Protein AF-A0A927T3I1-F1 (afdb_monomer_lite)

Foldseek 3Di:
DPFDWLDDPVRVVVLQPDPDDLVVLVVVLVVVDPPVCCVPRPNSVLSCCCSHQWPKDEALVLPDPPDADPPPRHSQKAFEDEADLVVCCPVNDPVSVVVSVVVRHSHHIYTYRYHDDDPPRFGIAHSGGQWTHHPPRPPTDHPD

Structure (mmCIF, N/CA/C/O backbone):
data_AF-A0A927T3I1-F1
#
_entry.id   AF-A0A927T3I1-F1
#
loop_
_atom_site.group_PDB
_atom_site.id
_atom_site.type_symbol
_atom_site.label_atom_id
_atom_site.label_alt_id
_atom_site.label_comp_id
_atom_site.label_asym_id
_atom_site.label_entity_id
_atom_site.label_seq_id
_atom_site.pdbx_PDB_ins_code
_atom_site.Cartn_x
_atom_site.Cartn_y
_atom_site.Cartn_z
_atom_site.occupancy
_atom_site.B_iso_or_equiv
_atom_site.auth_seq_id
_atom_site.auth_comp_id
_atom_site.auth_asym_id
_atom_site.auth_atom_id
_atom_site.pdbx_PDB_model_num
ATOM 1 N N . MET A 1 1 ? -18.261 -11.093 4.958 1.00 72.25 1 MET A N 1
ATOM 2 C CA . MET A 1 1 ? -17.075 -10.252 5.236 1.00 72.25 1 MET A CA 1
ATOM 3 C C . MET A 1 1 ? -16.441 -10.730 6.539 1.00 72.25 1 MET A C 1
ATOM 5 O O . MET A 1 1 ? -17.113 -10.683 7.558 1.00 72.25 1 MET A O 1
ATOM 9 N N . LYS A 1 2 ? -15.204 -11.247 6.502 1.00 82.00 2 LYS A N 1
ATOM 10 C CA . LYS A 1 2 ? -14.482 -11.804 7.669 1.00 82.00 2 LYS A CA 1
ATOM 11 C C . LYS A 1 2 ? -13.808 -10.715 8.510 1.00 82.00 2 LYS A C 1
ATOM 13 O O . LYS A 1 2 ? -13.684 -10.863 9.718 1.00 82.00 2 LYS A O 1
ATOM 18 N N . TYR A 1 3 ? -13.396 -9.617 7.877 1.00 88.69 3 TYR A N 1
ATOM 19 C CA . TYR A 1 3 ? -12.737 -8.500 8.545 1.00 88.69 3 TYR A CA 1
ATOM 20 C C . TYR A 1 3 ? -13.377 -7.152 8.177 1.00 88.69 3 TYR A C 1
ATOM 22 O O . TYR A 1 3 ? -13.687 -6.923 7.010 1.00 88.69 3 TYR A O 1
ATOM 30 N N . GLY A 1 4 ? -13.545 -6.244 9.144 1.00 91.81 4 GLY A N 1
ATOM 31 C CA . GLY A 1 4 ? -14.185 -4.935 8.923 1.00 91.81 4 GLY A CA 1
ATOM 32 C C . GLY A 1 4 ? -13.349 -3.952 8.092 1.00 91.81 4 GLY A C 1
ATOM 33 O O . GLY A 1 4 ? -12.127 -4.057 8.046 1.00 91.81 4 GLY A O 1
ATOM 34 N N . VAL A 1 5 ? -13.985 -2.983 7.437 1.00 95.12 5 VAL A N 1
ATOM 35 C CA . VAL A 1 5 ? -13.281 -1.900 6.724 1.00 95.12 5 VAL A CA 1
ATOM 36 C C . VAL A 1 5 ? -12.501 -1.031 7.722 1.00 95.12 5 VAL A C 1
ATOM 38 O O . VAL A 1 5 ? -13.014 -0.700 8.786 1.00 95.12 5 VAL A O 1
ATOM 41 N N . ILE A 1 6 ? -11.257 -0.689 7.380 1.00 96.00 6 ILE A N 1
ATOM 42 C CA . ILE A 1 6 ? -10.356 0.169 8.166 1.00 96.00 6 ILE A CA 1
ATOM 43 C C . ILE A 1 6 ? -10.332 1.589 7.581 1.00 96.00 6 ILE A C 1
ATOM 45 O O . ILE A 1 6 ? -10.435 2.561 8.329 1.00 96.00 6 ILE A O 1
ATOM 49 N N . LEU A 1 7 ? -10.212 1.702 6.253 1.00 95.94 7 LEU A N 1
ATOM 50 C CA . LEU A 1 7 ? -10.148 2.963 5.512 1.00 95.94 7 LEU A CA 1
ATOM 51 C C . LEU A 1 7 ? -11.299 3.072 4.514 1.00 95.94 7 LEU A C 1
ATOM 53 O O . LEU A 1 7 ? -11.584 2.133 3.761 1.00 95.94 7 LEU A O 1
ATOM 57 N N . LYS A 1 8 ? -11.931 4.245 4.485 1.00 96.00 8 LYS A N 1
ATOM 58 C CA . LYS A 1 8 ? -12.887 4.611 3.435 1.00 96.00 8 LYS A CA 1
ATOM 59 C C . LYS A 1 8 ? -12.148 4.995 2.150 1.00 96.00 8 LYS A C 1
ATOM 61 O O . LYS A 1 8 ? -10.977 5.360 2.190 1.00 96.00 8 LYS A O 1
ATOM 66 N N . ASP A 1 9 ? -12.846 4.945 1.021 1.00 95.25 9 ASP A N 1
ATOM 67 C CA . ASP A 1 9 ? -12.278 5.231 -0.304 1.00 95.25 9 ASP A CA 1
ATOM 68 C C . ASP A 1 9 ? -11.603 6.607 -0.386 1.00 95.25 9 ASP A C 1
ATOM 70 O O . ASP A 1 9 ? -10.478 6.702 -0.865 1.00 95.25 9 ASP A O 1
ATOM 74 N N . ASN A 1 10 ? -12.224 7.648 0.173 1.00 95.88 10 ASN A N 1
ATOM 75 C CA . ASN A 1 10 ? -11.648 8.994 0.209 1.00 95.88 10 ASN A CA 1
ATOM 76 C C . ASN A 1 10 ? -10.347 9.072 1.032 1.00 95.88 10 ASN A C 1
ATOM 78 O O . ASN A 1 10 ? -9.463 9.864 0.726 1.00 95.88 10 ASN A O 1
ATOM 82 N N . GLU A 1 11 ? -10.210 8.244 2.067 1.00 94.44 11 GLU A N 1
ATOM 83 C CA . GLU A 1 11 ? -8.992 8.176 2.885 1.00 94.44 11 GLU A CA 1
ATOM 84 C C . GLU A 1 11 ? -7.883 7.413 2.162 1.00 94.44 11 GLU A C 1
ATOM 86 O O . GLU A 1 11 ? -6.707 7.748 2.286 1.00 94.44 11 GLU A O 1
ATOM 91 N N . VAL A 1 12 ? -8.252 6.396 1.380 1.00 94.19 12 VAL A N 1
ATOM 92 C CA . VAL A 1 12 ? -7.310 5.703 0.500 1.00 94.19 12 VAL A CA 1
ATOM 93 C C . VAL A 1 12 ? -6.808 6.652 -0.588 1.00 94.19 12 VAL A C 1
ATOM 95 O O . VAL A 1 12 ? -5.606 6.713 -0.831 1.00 94.19 12 VAL A O 1
ATOM 98 N N . GLU A 1 13 ? -7.699 7.423 -1.209 1.00 93.00 13 GLU A N 1
ATOM 99 C CA . GLU A 1 13 ? -7.348 8.419 -2.227 1.00 93.00 13 GLU A CA 1
ATOM 100 C C . GLU A 1 13 ? -6.422 9.513 -1.678 1.00 93.00 13 GLU A C 1
ATOM 102 O O . GLU A 1 13 ? -5.462 9.881 -2.351 1.00 93.00 13 GLU A O 1
ATOM 107 N N . GLU A 1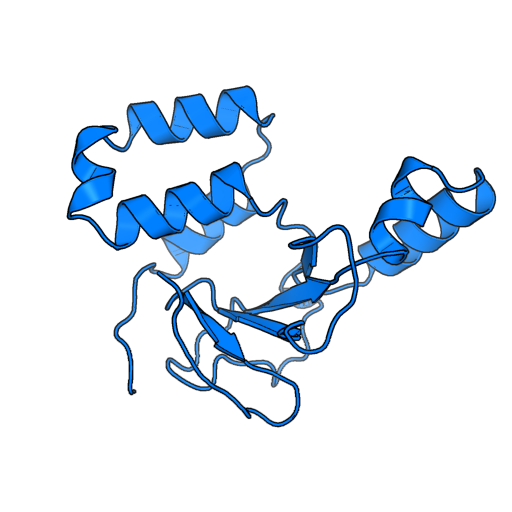 14 ? -6.648 9.990 -0.449 1.00 91.31 14 GLU A N 1
ATOM 108 C CA . GLU A 1 14 ? -5.746 10.936 0.227 1.00 91.31 14 GLU A CA 1
ATOM 109 C C . GLU A 1 14 ? -4.319 10.370 0.342 1.00 91.31 14 GLU A C 1
ATOM 111 O O . GLU A 1 14 ? -3.344 11.070 0.071 1.00 91.31 14 GLU A O 1
ATOM 116 N N . ILE A 1 15 ? -4.185 9.087 0.696 1.00 89.69 15 ILE A N 1
ATOM 117 C CA . ILE A 1 15 ? -2.882 8.420 0.842 1.00 89.69 15 ILE A CA 1
ATOM 118 C C . ILE A 1 15 ? -2.216 8.182 -0.520 1.00 89.69 15 ILE A C 1
ATOM 120 O O . ILE A 1 15 ? -1.009 8.384 -0.655 1.00 89.69 15 ILE A O 1
ATOM 124 N N . LEU A 1 16 ? -2.977 7.749 -1.531 1.00 88.50 16 LEU A N 1
ATOM 125 C CA . LEU A 1 16 ? -2.450 7.462 -2.870 1.00 88.50 16 LEU A CA 1
ATOM 126 C C . LEU A 1 16 ? -1.939 8.719 -3.578 1.00 88.50 16 LEU A C 1
ATOM 128 O O . LEU A 1 16 ? -0.912 8.664 -4.250 1.00 88.50 16 LEU A O 1
ATOM 132 N N . ASN A 1 17 ? -2.622 9.848 -3.391 1.00 88.19 17 ASN A N 1
ATOM 133 C CA . ASN A 1 17 ? -2.278 11.121 -4.028 1.00 88.19 17 ASN A CA 1
ATOM 134 C C . ASN A 1 17 ? -1.257 11.947 -3.225 1.00 88.19 17 ASN A C 1
ATOM 136 O O . ASN A 1 17 ? -1.021 13.116 -3.525 1.00 88.19 17 ASN A O 1
ATOM 140 N N . MET A 1 18 ? -0.645 11.357 -2.196 1.00 86.44 18 MET A N 1
ATOM 141 C CA . MET A 1 18 ? 0.317 12.037 -1.337 1.00 86.44 18 MET A CA 1
ATOM 142 C C . MET A 1 18 ? 1.689 12.158 -2.015 1.00 86.44 18 MET A C 1
ATOM 144 O O . MET A 1 18 ? 2.559 11.287 -1.877 1.00 86.44 18 MET A O 1
ATOM 148 N N . ASP A 1 19 ? 1.908 13.268 -2.716 1.00 85.62 19 ASP A N 1
ATOM 149 C CA . ASP A 1 19 ? 3.196 13.605 -3.335 1.00 85.62 19 ASP A CA 1
ATOM 150 C C . ASP A 1 19 ? 4.144 14.289 -2.336 1.00 85.62 19 ASP A C 1
ATOM 152 O O . ASP A 1 19 ? 4.435 15.478 -2.404 1.00 85.62 19 ASP A O 1
ATOM 156 N N . LEU A 1 20 ? 4.562 13.518 -1.333 1.00 85.31 20 LEU A N 1
ATOM 157 C CA . LEU A 1 20 ? 5.460 13.949 -0.263 1.00 85.31 20 LEU A CA 1
ATOM 158 C C . LEU A 1 20 ? 6.671 13.017 -0.174 1.00 85.31 20 LEU A C 1
ATOM 160 O O . LEU A 1 20 ? 6.543 11.799 -0.371 1.00 85.31 20 LEU A O 1
ATOM 164 N N . SER A 1 21 ? 7.830 13.565 0.202 1.00 86.12 21 SER A N 1
ATOM 165 C CA . SER A 1 21 ? 9.000 12.765 0.578 1.00 86.12 21 SER A CA 1
ATOM 166 C C . SER A 1 21 ? 8.705 11.896 1.804 1.00 86.12 21 SER A C 1
ATOM 168 O O . SER A 1 21 ? 7.777 12.157 2.567 1.00 86.12 21 SER A O 1
ATOM 170 N N . PHE A 1 22 ? 9.522 10.869 2.048 1.00 83.88 22 PHE A N 1
ATOM 171 C CA . PHE A 1 22 ? 9.340 9.994 3.211 1.00 83.88 22 PHE A CA 1
ATOM 172 C C . PHE A 1 22 ? 9.259 10.775 4.534 1.00 83.88 22 PHE A C 1
ATOM 174 O O . PHE A 1 22 ? 8.329 10.577 5.313 1.00 83.88 22 PHE A O 1
ATOM 181 N N . ALA A 1 23 ? 10.183 11.716 4.757 1.00 87.56 23 ALA A N 1
ATOM 182 C CA . ALA A 1 23 ? 10.202 12.540 5.964 1.00 87.56 23 ALA A CA 1
ATOM 183 C C . ALA A 1 23 ? 8.932 13.397 6.105 1.00 87.56 23 ALA A C 1
ATOM 185 O O . ALA A 1 23 ? 8.404 13.553 7.205 1.00 87.56 23 ALA A O 1
ATOM 186 N N . GLU A 1 24 ? 8.413 13.930 5.000 1.00 90.75 24 GLU A N 1
ATOM 187 C CA . GLU A 1 24 ? 7.182 14.722 4.992 1.00 90.75 24 GLU A CA 1
ATOM 188 C C . GLU A 1 24 ? 5.935 13.866 5.224 1.00 90.75 24 GLU A C 1
ATOM 190 O O . GLU A 1 24 ? 5.045 14.297 5.952 1.00 90.75 24 GLU A O 1
ATOM 195 N N . ARG A 1 25 ? 5.883 12.634 4.702 1.00 88.62 25 ARG A N 1
ATOM 196 C CA . ARG A 1 25 ? 4.788 11.696 5.000 1.00 88.62 25 ARG A CA 1
ATOM 197 C C . ARG A 1 25 ? 4.749 11.325 6.484 1.00 88.62 25 ARG A C 1
ATOM 199 O O . ARG A 1 25 ? 3.672 11.247 7.069 1.00 88.62 25 ARG A O 1
ATOM 206 N N . ILE A 1 26 ? 5.915 11.144 7.111 1.00 89.50 26 ILE A N 1
ATOM 207 C CA . ILE A 1 26 ? 6.007 10.904 8.559 1.00 89.50 26 ILE A CA 1
ATOM 208 C C . ILE A 1 26 ? 5.501 12.120 9.345 1.00 89.50 26 ILE A C 1
ATOM 210 O O . ILE A 1 26 ? 4.703 11.951 10.265 1.00 89.50 26 ILE A O 1
ATOM 214 N N . LYS A 1 27 ? 5.882 13.344 8.952 1.00 91.25 27 LYS A N 1
ATOM 215 C CA . LYS A 1 27 ? 5.354 14.574 9.571 1.00 91.25 27 LYS A CA 1
ATOM 216 C C . LYS A 1 27 ? 3.841 14.705 9.395 1.00 91.25 27 LYS A C 1
ATOM 218 O O . LYS A 1 27 ? 3.142 15.012 10.355 1.00 91.25 27 LYS A O 1
ATOM 223 N N . TRP A 1 28 ? 3.324 14.439 8.194 1.00 91.44 28 TRP A N 1
ATOM 224 C CA . TRP A 1 28 ? 1.883 14.420 7.930 1.00 91.44 28 TRP A CA 1
ATOM 225 C C . TRP A 1 28 ? 1.164 13.440 8.865 1.00 91.44 28 TRP A C 1
ATOM 227 O O . TRP A 1 28 ? 0.153 13.799 9.468 1.00 91.44 28 TRP A O 1
ATOM 237 N N . PHE A 1 29 ? 1.722 12.240 9.056 1.00 91.62 29 PHE A N 1
ATOM 238 C CA . PHE A 1 29 ? 1.161 11.248 9.969 1.00 91.62 29 PHE A CA 1
ATOM 239 C C . PHE A 1 29 ? 1.141 11.762 11.414 1.00 91.62 29 PHE A C 1
ATOM 241 O O . PHE A 1 29 ? 0.100 11.705 12.059 1.00 91.62 29 PHE A O 1
ATOM 248 N N . GLN A 1 30 ? 2.258 12.316 11.895 1.00 91.25 30 GLN A N 1
ATOM 249 C CA . GLN A 1 30 ? 2.397 12.858 13.255 1.00 91.25 30 GLN A CA 1
ATOM 250 C C . GLN A 1 30 ? 1.471 14.052 13.537 1.00 91.25 30 GLN A C 1
ATOM 252 O O . GLN A 1 30 ? 1.081 14.269 14.680 1.00 91.25 30 GLN A O 1
ATOM 257 N N . ASN A 1 31 ? 1.091 14.812 12.506 1.00 92.69 31 ASN A N 1
ATOM 258 C CA . ASN A 1 31 ? 0.116 15.896 12.635 1.00 92.69 31 ASN A CA 1
ATOM 259 C C . ASN A 1 31 ? -1.328 15.384 12.768 1.00 92.69 31 ASN A C 1
ATOM 261 O O . ASN A 1 31 ? -2.174 16.083 13.322 1.00 92.69 31 ASN A O 1
ATOM 265 N N . LYS A 1 32 ? -1.626 14.192 12.232 1.00 91.19 32 LYS A N 1
ATOM 2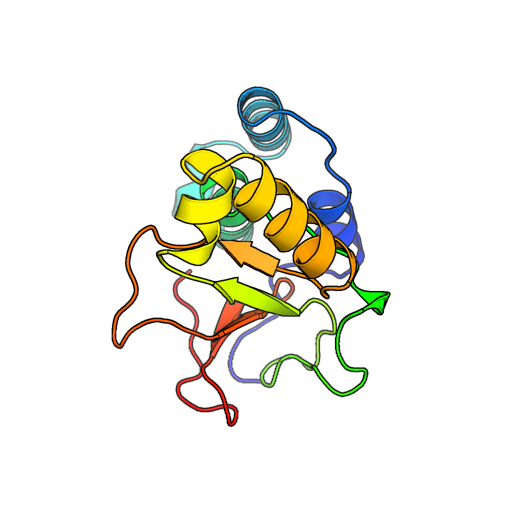66 C CA . LYS A 1 32 ? -2.979 13.610 12.186 1.00 91.19 32 LYS A CA 1
ATOM 267 C C . LYS A 1 32 ? -3.226 12.589 13.299 1.00 91.19 32 LYS A C 1
ATOM 269 O O . LYS A 1 32 ? -4.364 12.433 13.732 1.00 91.19 32 LYS A O 1
ATOM 274 N N . TYR A 1 33 ? -2.171 11.918 13.752 1.00 91.50 33 TYR A N 1
ATOM 275 C CA . TYR A 1 33 ? -2.206 10.858 14.752 1.00 91.50 33 TYR A CA 1
ATOM 276 C C . TYR A 1 33 ? -1.085 11.047 15.764 1.00 91.50 33 TYR A C 1
ATOM 278 O O . TYR A 1 33 ? 0.055 11.354 15.408 1.00 91.50 33 TYR A O 1
ATOM 286 N N . LYS A 1 34 ? -1.390 10.787 17.033 1.00 87.19 34 LYS A N 1
ATOM 287 C CA . LYS A 1 34 ? -0.362 10.710 18.071 1.00 87.19 34 LYS A CA 1
ATOM 288 C C . LYS A 1 34 ? 0.327 9.349 18.019 1.00 87.19 34 LYS A C 1
ATOM 290 O O . LYS A 1 34 ? -0.316 8.333 17.759 1.00 87.19 34 LYS A O 1
ATOM 295 N N . ILE A 1 35 ? 1.631 9.303 18.289 1.00 80.88 35 ILE A N 1
ATOM 296 C CA . ILE A 1 35 ? 2.401 8.047 18.256 1.00 80.88 35 ILE A CA 1
ATOM 297 C C . ILE A 1 35 ? 1.836 7.017 19.244 1.00 80.88 35 ILE A C 1
ATOM 299 O O . ILE A 1 35 ? 1.843 5.823 18.961 1.00 80.88 35 ILE A O 1
ATOM 303 N N . GLU A 1 36 ? 1.298 7.466 20.377 1.00 86.12 36 GLU A N 1
ATOM 304 C CA . GLU A 1 36 ? 0.720 6.610 21.412 1.00 86.12 36 GLU A CA 1
ATOM 305 C C . GLU A 1 36 ? -0.538 5.881 20.921 1.00 86.12 36 GLU A C 1
ATOM 307 O O . GLU A 1 36 ? -0.802 4.756 21.348 1.00 86.12 36 GLU A O 1
ATOM 312 N N . GLU A 1 37 ? -1.275 6.468 19.969 1.00 84.62 37 GLU A N 1
ATOM 313 C CA . GLU A 1 37 ? -2.460 5.845 19.369 1.00 84.62 37 GLU A CA 1
ATOM 314 C C . GLU A 1 37 ? -2.098 4.593 18.570 1.00 84.62 37 GLU A C 1
ATOM 316 O O . GLU A 1 37 ? -2.931 3.701 18.419 1.00 84.62 37 GLU A O 1
ATOM 321 N N . LEU A 1 38 ? -0.847 4.460 18.116 1.00 85.94 38 LEU A N 1
ATOM 322 C CA . LEU A 1 38 ? -0.392 3.274 17.398 1.00 85.94 38 LEU A CA 1
ATOM 323 C C . LEU A 1 38 ? -0.513 1.989 18.214 1.00 85.94 38 LEU A C 1
ATOM 325 O O . LEU A 1 38 ? -0.391 0.935 17.614 1.00 85.94 38 LEU A O 1
ATOM 329 N N . LYS A 1 39 ? -0.722 2.004 19.536 1.00 85.00 39 LYS A N 1
ATOM 330 C CA . LYS A 1 39 ? -0.891 0.761 20.312 1.00 85.00 39 LYS A CA 1
ATOM 331 C C . LYS A 1 39 ? -2.278 0.152 20.148 1.00 85.00 39 LYS A C 1
ATOM 333 O O . LYS A 1 39 ? -2.387 -1.045 19.873 1.00 85.00 39 LYS A O 1
ATOM 338 N N . ASP A 1 40 ? -3.307 0.989 20.200 1.00 88.31 40 ASP A N 1
ATOM 339 C CA . ASP A 1 40 ? -4.698 0.543 20.329 1.00 88.31 40 ASP A CA 1
ATOM 340 C C . ASP A 1 40 ? -5.573 0.950 19.131 1.00 88.31 40 ASP A C 1
ATOM 342 O O . ASP A 1 40 ? -6.706 0.493 18.992 1.00 88.31 40 ASP A O 1
ATOM 346 N N . ASN A 1 41 ? -5.044 1.760 18.206 1.00 92.12 41 ASN A N 1
ATOM 347 C CA . ASN A 1 41 ? -5.758 2.222 17.020 1.00 92.12 41 ASN A CA 1
ATOM 348 C C . ASN A 1 41 ? -5.296 1.473 15.760 1.00 92.12 41 ASN A C 1
ATOM 350 O O . ASN A 1 41 ? -4.306 1.828 15.116 1.00 92.12 41 ASN A O 1
ATOM 354 N N . LEU A 1 42 ? -6.065 0.451 15.371 1.00 91.88 42 LEU A N 1
ATOM 355 C CA . LEU A 1 42 ? -5.830 -0.350 14.161 1.00 91.88 42 LEU A CA 1
ATOM 356 C C . LEU A 1 42 ? -5.694 0.510 12.896 1.00 91.88 42 LEU A C 1
ATOM 358 O O . LEU A 1 42 ? -4.874 0.224 12.025 1.00 91.88 42 LEU A O 1
ATOM 362 N N . LYS A 1 43 ? -6.489 1.577 12.786 1.00 93.75 43 LYS A N 1
ATOM 363 C CA . LYS A 1 43 ? -6.458 2.468 11.628 1.00 93.75 43 LYS A CA 1
ATOM 364 C C . LYS A 1 43 ? -5.164 3.269 11.574 1.00 93.75 43 LYS A C 1
ATOM 366 O O . LYS A 1 43 ? -4.538 3.312 10.518 1.00 93.75 43 LYS A O 1
ATOM 371 N N . ALA A 1 44 ? -4.738 3.837 12.701 1.00 93.19 44 ALA A N 1
ATOM 372 C CA . ALA A 1 44 ? -3.463 4.544 12.787 1.00 93.19 44 ALA A CA 1
ATOM 373 C C . ALA A 1 44 ? -2.287 3.606 12.465 1.00 93.19 44 ALA A C 1
ATOM 375 O O . ALA A 1 44 ? -1.459 3.955 11.627 1.00 93.19 44 ALA A O 1
ATOM 376 N N . LYS A 1 45 ? -2.263 2.385 13.030 1.00 90.94 45 LYS A N 1
ATOM 377 C CA . LYS A 1 45 ? -1.264 1.348 12.694 1.00 90.94 45 LYS A CA 1
ATOM 378 C C . LYS A 1 45 ? -1.211 1.074 11.199 1.00 90.94 45 LYS A C 1
ATOM 380 O O . LYS A 1 45 ? -0.135 1.019 10.606 1.00 90.94 45 LYS A O 1
ATOM 385 N N . PHE A 1 46 ? -2.378 0.903 10.585 1.00 91.62 46 PHE A N 1
ATOM 386 C CA . PHE A 1 46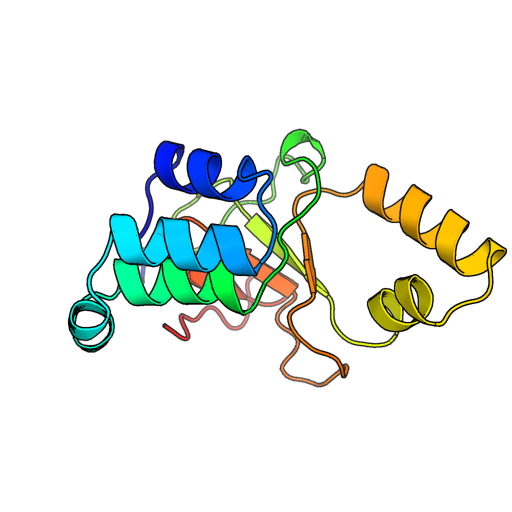 ? -2.444 0.568 9.177 1.00 91.62 46 PHE A CA 1
ATOM 387 C C . PHE A 1 46 ? -1.955 1.717 8.296 1.00 91.62 46 PHE A C 1
ATOM 389 O O . PHE A 1 46 ? -1.072 1.496 7.472 1.00 91.62 46 PHE A O 1
ATOM 396 N N . ILE A 1 47 ? -2.432 2.946 8.515 1.00 91.38 47 ILE A N 1
ATOM 397 C CA . ILE A 1 47 ? -1.955 4.133 7.786 1.00 91.38 47 ILE A CA 1
ATOM 398 C C . ILE A 1 47 ? -0.444 4.294 7.962 1.00 91.38 47 ILE A C 1
ATOM 400 O O . ILE A 1 47 ? 0.265 4.507 6.980 1.00 91.38 47 ILE A O 1
ATOM 404 N N . PHE A 1 48 ? 0.063 4.119 9.184 1.00 89.88 48 PHE A N 1
ATOM 405 C CA . PHE A 1 48 ? 1.494 4.172 9.455 1.00 89.88 48 PHE A CA 1
ATOM 406 C C . PHE A 1 48 ? 2.269 3.129 8.644 1.00 89.88 48 PHE A C 1
ATOM 408 O O . PHE A 1 48 ? 3.278 3.469 8.036 1.00 89.88 48 PHE A O 1
ATOM 415 N N . SER A 1 49 ? 1.771 1.892 8.534 1.00 86.19 49 SER A N 1
ATOM 416 C CA . SER A 1 49 ? 2.410 0.852 7.712 1.00 86.19 49 SER A CA 1
ATOM 417 C C . SER A 1 49 ? 2.459 1.202 6.216 1.00 86.19 49 SER A C 1
ATOM 419 O O . SER A 1 49 ? 3.447 0.897 5.543 1.00 86.19 49 SER A O 1
ATOM 421 N N . LEU A 1 50 ? 1.429 1.886 5.700 1.00 87.00 50 LEU A N 1
ATOM 422 C CA . LEU A 1 50 ? 1.384 2.345 4.310 1.00 87.00 50 LEU A CA 1
ATOM 423 C C . LEU A 1 50 ? 2.369 3.499 4.086 1.00 87.00 50 LEU A C 1
ATOM 425 O O . LEU A 1 50 ? 3.076 3.516 3.084 1.00 87.00 50 LEU A O 1
ATOM 429 N N . VAL A 1 51 ? 2.463 4.427 5.041 1.00 84.25 51 VAL A N 1
ATOM 430 C CA . VAL A 1 51 ? 3.411 5.550 5.006 1.00 84.25 51 VAL A CA 1
ATOM 431 C C . VAL A 1 51 ? 4.862 5.076 5.148 1.00 84.25 51 VAL A C 1
ATOM 433 O O . VAL A 1 51 ? 5.740 5.576 4.443 1.00 84.25 51 VAL A O 1
ATOM 436 N N . GLN A 1 52 ? 5.118 4.121 6.045 1.00 76.31 52 GLN A N 1
ATOM 437 C CA . GLN A 1 52 ? 6.461 3.684 6.415 1.00 76.31 52 GLN A CA 1
ATOM 438 C C . GLN A 1 52 ? 7.047 2.657 5.436 1.00 76.31 52 GLN A C 1
ATOM 440 O O . GLN A 1 52 ? 8.209 2.758 5.052 1.00 76.31 52 GLN A O 1
ATOM 445 N N . GLY A 1 53 ? 6.267 1.629 5.090 1.00 61.41 53 GLY A N 1
ATOM 446 C CA . GLY A 1 53 ? 6.799 0.384 4.527 1.00 61.41 53 GLY A CA 1
ATOM 447 C C . GLY A 1 53 ? 6.483 0.147 3.057 1.00 61.41 53 GLY A C 1
ATOM 448 O O . GLY A 1 53 ? 7.024 -0.781 2.468 1.00 61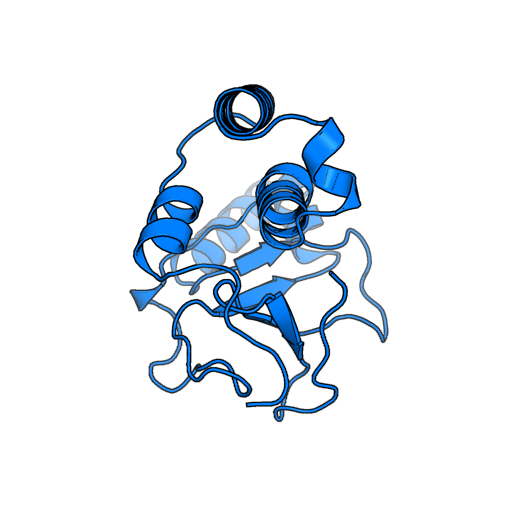.41 53 GLY A O 1
ATOM 449 N N . SER A 1 54 ? 5.598 0.942 2.454 1.00 63.22 54 SER A N 1
ATOM 450 C CA . SER A 1 54 ? 5.107 0.682 1.100 1.00 63.22 54 SER A CA 1
ATOM 451 C C . SER A 1 54 ? 5.067 1.968 0.298 1.00 63.22 54 SER A C 1
ATOM 453 O O . SER A 1 54 ? 4.115 2.739 0.395 1.00 63.22 54 SER A O 1
ATOM 455 N N . ARG A 1 55 ? 6.054 2.199 -0.572 1.00 73.50 55 ARG A N 1
ATOM 456 C CA . ARG A 1 55 ? 5.828 3.174 -1.642 1.00 73.50 55 ARG A CA 1
ATOM 457 C C . ARG A 1 55 ? 4.787 2.579 -2.588 1.00 73.50 55 ARG A C 1
ATOM 459 O O . ARG A 1 55 ? 5.119 1.733 -3.416 1.00 73.50 55 ARG A O 1
ATOM 466 N N . ILE A 1 56 ? 3.536 2.985 -2.400 1.00 83.12 56 ILE A N 1
ATOM 467 C CA . ILE A 1 56 ? 2.446 2.679 -3.320 1.00 83.12 56 ILE A CA 1
ATOM 468 C C . ILE A 1 56 ? 2.557 3.642 -4.498 1.00 83.12 56 ILE A C 1
ATOM 470 O O . ILE A 1 56 ? 2.739 4.844 -4.300 1.00 83.12 56 ILE A O 1
ATOM 474 N N . SER A 1 57 ? 2.480 3.093 -5.702 1.00 83.06 57 SER A N 1
ATOM 475 C CA . SER A 1 57 ? 2.591 3.811 -6.969 1.00 83.06 57 SER A CA 1
ATOM 476 C C . SER A 1 57 ? 1.667 3.175 -8.015 1.00 83.06 57 SER A C 1
ATOM 478 O O . SER A 1 57 ? 1.112 2.100 -7.783 1.00 83.06 57 SER A O 1
ATOM 480 N N . GLY A 1 58 ? 1.549 3.824 -9.175 1.00 86.19 58 GLY A N 1
ATOM 481 C CA . GLY A 1 58 ? 0.727 3.368 -10.299 1.00 86.19 58 GLY A CA 1
ATOM 482 C C . GLY A 1 58 ? -0.632 4.063 -10.361 1.00 86.19 58 GLY A C 1
ATOM 483 O O . GLY A 1 58 ? -0.919 4.944 -9.551 1.00 86.19 58 GLY A O 1
ATOM 484 N N . ASP A 1 59 ? -1.453 3.669 -11.332 1.00 89.44 59 ASP A N 1
ATOM 485 C CA . ASP A 1 59 ? -2.793 4.225 -11.551 1.00 89.44 59 ASP A CA 1
ATOM 486 C C . ASP A 1 59 ? -3.849 3.140 -11.327 1.00 89.44 59 ASP A C 1
ATOM 488 O O . ASP A 1 59 ? -3.780 2.056 -11.904 1.00 89.44 59 ASP A O 1
ATOM 492 N N . ILE A 1 60 ? -4.850 3.423 -10.495 1.00 91.38 60 ILE A N 1
ATOM 493 C CA . ILE A 1 60 ? -5.935 2.482 -10.218 1.00 91.38 60 ILE A CA 1
ATOM 494 C C . ILE A 1 60 ? -6.744 2.119 -11.471 1.00 91.38 60 ILE A C 1
ATOM 496 O O . ILE A 1 60 ? -7.264 1.009 -11.534 1.00 91.38 60 ILE A O 1
ATOM 500 N N . GLN A 1 61 ? -6.824 2.998 -12.473 1.00 92.50 61 GLN A N 1
ATOM 501 C CA . GLN A 1 61 ? -7.542 2.723 -13.724 1.00 92.50 61 GLN A CA 1
ATOM 502 C C . GLN A 1 61 ? -6.885 1.606 -14.544 1.00 92.50 61 GLN A C 1
ATOM 504 O O . GLN A 1 61 ? -7.557 0.936 -15.320 1.00 92.50 61 GLN A O 1
ATOM 509 N N . ASN A 1 62 ? -5.592 1.353 -14.322 1.00 93.12 62 ASN A N 1
ATOM 510 C CA . ASN A 1 62 ? -4.861 0.263 -14.965 1.00 93.12 62 ASN A CA 1
ATOM 511 C C . ASN A 1 62 ? -5.005 -1.077 -14.214 1.00 93.12 62 ASN A C 1
ATOM 513 O O . ASN A 1 62 ? -4.458 -2.095 -14.648 1.00 93.12 62 ASN A O 1
ATOM 517 N N . ASN A 1 63 ? -5.700 -1.120 -13.067 1.00 91.81 63 ASN A N 1
ATOM 518 C CA . ASN A 1 63 ? -6.060 -2.403 -12.461 1.00 91.81 63 ASN A CA 1
ATOM 519 C C . ASN A 1 63 ? -7.071 -3.136 -13.362 1.00 91.81 63 ASN A C 1
ATOM 521 O O . ASN A 1 63 ? -7.952 -2.494 -13.929 1.00 91.81 63 ASN A O 1
ATOM 525 N N . PRO A 1 64 ? -7.028 -4.482 -13.440 1.00 90.56 64 PRO A N 1
ATOM 526 C CA . PRO A 1 64 ? -8.101 -5.237 -14.078 1.00 90.56 64 PRO A CA 1
ATOM 527 C C . PRO A 1 64 ? -9.453 -4.873 -13.461 1.00 90.56 64 PRO A C 1
ATOM 529 O O . PRO A 1 64 ? -9.572 -4.823 -12.236 1.00 90.56 64 PRO A O 1
ATOM 532 N N . GLU A 1 65 ? -10.475 -4.661 -14.288 1.00 89.25 65 GLU A N 1
ATOM 533 C CA . GLU A 1 65 ? -11.795 -4.196 -13.831 1.00 89.25 65 GLU A CA 1
ATOM 534 C C . GLU A 1 65 ? -12.424 -5.126 -12.778 1.00 89.25 65 GLU A C 1
ATOM 536 O O . GLU A 1 65 ? -13.092 -4.681 -11.837 1.00 89.25 65 GLU A O 1
ATOM 541 N N . ASN A 1 66 ? -12.154 -6.427 -12.904 1.00 90.31 66 ASN A N 1
ATOM 542 C CA . ASN A 1 66 ? -12.618 -7.475 -12.001 1.00 90.31 66 ASN A CA 1
ATOM 543 C C . ASN A 1 66 ? -11.739 -7.663 -10.750 1.00 90.31 66 ASN A C 1
ATOM 545 O O . ASN A 1 66 ? -12.090 -8.463 -9.881 1.00 90.31 66 ASN A O 1
ATOM 549 N N . LEU A 1 67 ? -10.611 -6.955 -10.624 1.00 91.31 67 LEU A N 1
ATOM 550 C CA . LEU A 1 67 ? -9.749 -7.057 -9.452 1.00 91.31 67 LEU A CA 1
ATOM 551 C C . LEU A 1 67 ? -10.388 -6.319 -8.271 1.00 91.31 67 LEU A C 1
ATOM 553 O O . LEU A 1 67 ? -10.306 -5.096 -8.147 1.00 91.31 67 LEU A O 1
ATOM 557 N N . LYS A 1 68 ? -11.017 -7.088 -7.381 1.00 93.56 68 LYS A N 1
ATOM 558 C CA . LYS A 1 68 ? -11.643 -6.604 -6.147 1.00 93.56 68 LYS A CA 1
ATOM 559 C C . LYS A 1 68 ? -11.125 -7.374 -4.945 1.00 93.56 68 LYS A C 1
ATOM 561 O O . LYS A 1 68 ? -10.724 -8.530 -5.038 1.00 93.56 68 LYS A O 1
ATOM 566 N N . CYS A 1 69 ? -11.160 -6.722 -3.792 1.00 93.62 69 CYS A N 1
ATOM 567 C CA . CYS A 1 69 ? -10.850 -7.365 -2.527 1.00 93.62 69 CYS A CA 1
ATOM 568 C C . CYS A 1 69 ? -11.867 -8.482 -2.220 1.00 93.62 69 CYS A C 1
ATOM 570 O O . CYS A 1 69 ? -13.056 -8.177 -2.086 1.00 93.62 69 CYS A O 1
ATOM 572 N N . PRO A 1 70 ? -11.438 -9.736 -1.994 1.00 93.25 70 PRO A N 1
ATOM 573 C CA . PRO A 1 70 ? -12.361 -10.843 -1.728 1.00 93.25 70 PRO A CA 1
ATOM 574 C C . PRO A 1 70 ? -13.090 -10.725 -0.378 1.00 93.25 70 PRO A C 1
ATOM 576 O O . PRO A 1 70 ? -14.089 -11.398 -0.148 1.00 93.25 70 PRO A O 1
ATOM 579 N N . ASN A 1 71 ? -12.618 -9.869 0.537 1.00 93.38 71 ASN A N 1
ATOM 580 C CA . ASN A 1 71 ? -13.248 -9.676 1.845 1.00 93.38 71 ASN A CA 1
ATOM 581 C C . ASN A 1 71 ? -14.307 -8.562 1.864 1.00 93.38 71 ASN A C 1
ATOM 583 O O . ASN A 1 71 ? -15.373 -8.757 2.449 1.00 93.38 71 ASN A O 1
ATOM 587 N N . CYS A 1 72 ? -14.001 -7.395 1.286 1.00 93.69 72 CYS A N 1
ATOM 588 C CA . CYS A 1 72 ? -14.846 -6.197 1.379 1.00 93.69 72 CYS A CA 1
ATOM 589 C C . CYS A 1 72 ? -15.322 -5.660 0.023 1.00 93.69 72 CYS A C 1
ATOM 591 O O . CYS A 1 72 ? -15.921 -4.592 -0.018 1.00 93.69 72 CYS A O 1
ATOM 593 N N . ASN A 1 73 ? -15.010 -6.347 -1.080 1.00 93.88 73 ASN A N 1
ATOM 594 C CA . ASN A 1 73 ? -15.300 -5.920 -2.452 1.00 93.88 73 ASN A CA 1
ATOM 595 C C . ASN A 1 73 ? -14.710 -4.542 -2.843 1.00 93.88 73 ASN A C 1
ATOM 597 O O . ASN A 1 73 ? -15.125 -3.924 -3.821 1.00 93.88 73 ASN A O 1
ATOM 601 N N . GLY A 1 74 ? -13.728 -4.047 -2.080 1.00 93.50 74 GLY A N 1
ATOM 602 C CA . GLY A 1 74 ? -13.056 -2.772 -2.335 1.00 93.50 74 GLY A CA 1
ATOM 603 C C . GLY A 1 74 ? -12.224 -2.806 -3.618 1.00 93.50 74 GLY A C 1
ATOM 604 O O . GLY A 1 74 ? -11.589 -3.820 -3.924 1.00 93.50 74 GLY A O 1
ATOM 605 N N . LYS A 1 75 ? -12.220 -1.690 -4.357 1.00 94.88 75 LYS A N 1
ATOM 606 C CA . LYS A 1 75 ? -11.489 -1.538 -5.629 1.00 94.88 75 LYS A CA 1
ATOM 607 C C . LYS A 1 75 ? -10.000 -1.234 -5.446 1.00 94.88 75 LYS A C 1
ATOM 609 O O . LYS A 1 75 ? -9.209 -1.550 -6.327 1.00 94.88 75 LYS A O 1
ATOM 614 N N . TYR A 1 76 ? -9.614 -0.650 -4.311 1.00 95.31 76 TYR A N 1
ATOM 615 C CA . TYR A 1 76 ? -8.234 -0.259 -4.030 1.00 95.31 76 TYR A CA 1
ATOM 616 C C . TYR A 1 76 ? -7.383 -1.465 -3.631 1.00 95.31 76 TYR A C 1
ATOM 618 O O . TYR A 1 76 ? -7.128 -1.728 -2.452 1.00 95.31 76 TYR A O 1
ATOM 626 N N . VAL A 1 77 ? -6.981 -2.221 -4.648 1.00 93.94 77 VAL A N 1
ATOM 627 C CA . VAL A 1 77 ? -6.128 -3.401 -4.533 1.00 93.94 77 VAL A CA 1
ATOM 628 C C . VAL A 1 77 ? -4.751 -3.077 -5.087 1.00 93.94 77 VAL A C 1
ATOM 630 O O . VAL A 1 77 ? -4.618 -2.693 -6.246 1.00 93.94 77 VAL A O 1
ATOM 633 N N . VAL A 1 78 ? -3.735 -3.256 -4.253 1.00 91.25 78 VAL A N 1
ATOM 634 C CA . VAL A 1 78 ? -2.327 -3.066 -4.590 1.00 91.25 78 VAL A CA 1
ATOM 635 C C . VAL A 1 78 ? -1.714 -4.419 -4.899 1.00 91.25 78 VAL A C 1
ATOM 637 O O . VAL A 1 78 ? -1.845 -5.345 -4.100 1.00 91.25 78 VAL A O 1
ATOM 640 N N . ARG A 1 79 ? -1.025 -4.527 -6.034 1.00 88.31 79 ARG A N 1
ATOM 641 C CA . ARG A 1 79 ? -0.169 -5.672 -6.344 1.00 88.31 79 ARG A CA 1
ATOM 642 C C . ARG A 1 79 ? 1.165 -5.535 -5.629 1.00 88.31 79 ARG A C 1
ATOM 644 O O . ARG A 1 79 ? 1.842 -4.513 -5.747 1.00 88.31 79 ARG A O 1
ATOM 651 N N . THR A 1 80 ? 1.546 -6.559 -4.894 1.00 82.06 80 THR A N 1
ATOM 652 C CA . THR A 1 80 ? 2.765 -6.565 -4.095 1.00 82.06 80 THR A CA 1
ATOM 653 C C . THR A 1 80 ? 3.845 -7.328 -4.843 1.00 82.06 80 THR A C 1
ATOM 655 O O . THR A 1 80 ? 3.652 -8.468 -5.255 1.00 82.06 80 THR A O 1
ATOM 658 N N . TYR A 1 81 ? 4.984 -6.678 -5.045 1.00 74.06 81 TYR A N 1
ATOM 659 C CA . TYR A 1 81 ? 6.150 -7.278 -5.685 1.00 74.06 81 TYR A CA 1
ATOM 660 C C . TYR A 1 81 ? 7.257 -7.444 -4.651 1.00 74.06 81 TYR A C 1
ATOM 662 O O . TYR A 1 81 ? 7.324 -6.691 -3.676 1.00 74.06 81 TYR A O 1
ATOM 670 N N . ALA A 1 82 ? 8.113 -8.434 -4.876 1.00 67.31 82 ALA A N 1
ATOM 671 C CA . ALA A 1 82 ? 9.301 -8.677 -4.076 1.00 67.31 82 ALA A CA 1
ATOM 672 C C . ALA A 1 82 ? 10.517 -8.913 -4.978 1.00 67.31 82 ALA A C 1
ATOM 674 O O . ALA A 1 82 ? 10.382 -9.383 -6.111 1.00 67.31 82 ALA A O 1
ATOM 675 N N . GLY A 1 83 ? 11.705 -8.612 -4.455 1.00 63.84 83 GLY A N 1
ATOM 676 C CA . GLY A 1 83 ? 12.976 -9.029 -5.053 1.00 63.84 83 GLY A CA 1
ATOM 677 C C . GLY A 1 83 ? 13.451 -8.209 -6.260 1.00 63.84 83 GLY A C 1
ATOM 678 O O . GLY A 1 83 ? 13.298 -6.983 -6.318 1.00 63.84 83 GLY A O 1
ATOM 679 N N . ASP A 1 84 ? 14.059 -8.913 -7.224 1.00 61.72 84 ASP A N 1
ATOM 680 C CA . ASP A 1 84 ? 14.913 -8.392 -8.305 1.00 61.72 84 ASP A CA 1
ATOM 681 C C . ASP A 1 84 ? 14.304 -7.272 -9.155 1.00 61.72 84 ASP A C 1
ATOM 683 O O . ASP A 1 84 ? 15.029 -6.499 -9.779 1.00 61.72 84 ASP A O 1
ATOM 687 N N . TYR A 1 85 ? 12.976 -7.167 -9.205 1.00 65.44 85 TYR A N 1
ATOM 688 C CA . TYR A 1 85 ? 12.286 -6.129 -9.969 1.00 65.44 85 TYR A CA 1
ATOM 689 C C . TYR A 1 85 ? 12.628 -4.720 -9.464 1.00 65.44 85 TYR A C 1
ATOM 691 O O . TYR A 1 85 ? 12.959 -3.828 -10.245 1.00 65.44 85 TYR A O 1
ATOM 699 N N . TYR A 1 86 ? 12.616 -4.528 -8.143 1.00 66.88 86 TYR A N 1
ATOM 700 C CA . TYR A 1 86 ? 12.991 -3.253 -7.535 1.00 66.88 86 TYR A CA 1
ATOM 701 C C . TYR A 1 86 ? 14.505 -3.038 -7.564 1.00 66.88 86 TYR A C 1
ATOM 703 O O . TYR A 1 86 ? 14.969 -1.925 -7.805 1.00 66.88 86 TYR A O 1
ATOM 711 N N . TYR A 1 87 ? 15.279 -4.115 -7.412 1.00 67.25 87 TYR A N 1
ATOM 712 C CA . TYR A 1 87 ? 16.732 -4.052 -7.533 1.00 67.25 87 TYR A CA 1
ATOM 713 C C . TYR A 1 87 ? 17.162 -3.577 -8.930 1.00 67.25 87 TYR A C 1
ATOM 715 O O . TYR A 1 87 ? 17.993 -2.684 -9.044 1.00 67.25 87 TYR A O 1
ATOM 723 N N . ARG A 1 88 ? 16.523 -4.052 -10.010 1.00 74.62 88 ARG A N 1
ATOM 724 C CA . ARG A 1 88 ? 16.792 -3.569 -11.381 1.00 74.62 88 ARG A CA 1
ATOM 725 C C . ARG A 1 88 ? 16.423 -2.099 -11.599 1.00 74.62 88 ARG A C 1
ATOM 727 O O . ARG A 1 88 ? 17.064 -1.432 -12.408 1.00 74.62 88 ARG A O 1
ATOM 734 N N . LEU A 1 89 ? 15.437 -1.570 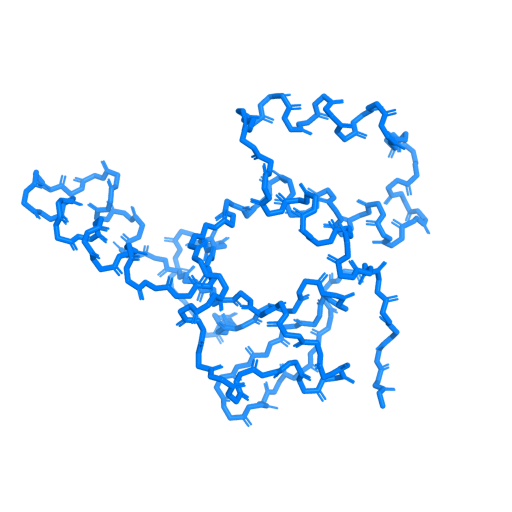-10.875 1.00 73.06 89 LEU A N 1
ATOM 735 C CA . LEU A 1 89 ? 15.084 -0.145 -10.921 1.00 73.06 89 LEU A CA 1
ATOM 736 C C . LEU A 1 89 ? 16.114 0.755 -10.224 1.00 73.06 89 LEU A C 1
ATOM 738 O O . LEU A 1 89 ? 16.302 1.894 -10.657 1.00 73.06 89 LEU A O 1
ATOM 742 N N . ILE A 1 90 ? 16.776 0.266 -9.171 1.00 72.62 90 ILE A N 1
ATOM 743 C CA . ILE A 1 90 ? 17.744 1.047 -8.383 1.00 72.62 90 ILE A CA 1
ATOM 744 C C . ILE A 1 90 ? 19.180 0.819 -8.858 1.00 72.62 90 ILE A C 1
ATOM 746 O O . ILE A 1 90 ? 19.888 1.785 -9.137 1.00 72.62 90 ILE A O 1
ATOM 750 N N . GLU A 1 91 ? 19.582 -0.434 -9.029 1.00 79.50 91 GLU A N 1
ATOM 751 C CA . GLU A 1 91 ? 20.966 -0.864 -9.277 1.00 79.50 91 GLU A CA 1
ATOM 752 C C . GLU A 1 91 ? 21.184 -1.403 -10.701 1.00 79.50 91 GLU A C 1
ATOM 754 O O . GLU A 1 91 ? 22.307 -1.680 -11.108 1.00 79.50 91 GLU A O 1
ATOM 759 N N . GLY A 1 92 ? 20.123 -1.529 -11.506 1.00 83.50 92 GLY A N 1
ATOM 760 C CA . GLY A 1 92 ? 20.244 -1.974 -12.895 1.00 83.50 92 GLY A CA 1
ATOM 761 C C . GLY A 1 92 ? 20.983 -0.982 -13.803 1.00 83.50 92 GLY A C 1
ATOM 762 O O . GLY A 1 92 ? 21.124 0.211 -13.510 1.00 83.50 92 GLY A O 1
ATOM 763 N N . SER A 1 93 ? 21.397 -1.469 -14.973 1.00 91.12 93 SER A N 1
ATOM 764 C CA . SER A 1 93 ? 21.892 -0.633 -16.074 1.00 91.12 93 SER A CA 1
ATOM 765 C C . SER A 1 93 ? 20.848 0.402 -16.512 1.00 91.12 93 SER A C 1
ATOM 767 O O . SER A 1 93 ? 19.647 0.241 -16.281 1.00 91.12 93 SER A O 1
ATOM 769 N N . LYS A 1 94 ? 21.280 1.459 -17.210 1.00 91.50 94 LYS A N 1
ATOM 770 C CA . LYS A 1 94 ? 20.377 2.504 -17.724 1.00 91.50 94 LYS A CA 1
ATOM 771 C C . LYS A 1 94 ? 19.209 1.923 -18.539 1.00 91.50 94 LYS A C 1
ATOM 773 O O . LYS A 1 94 ? 18.062 2.289 -18.304 1.00 91.50 94 LYS A O 1
ATOM 778 N N . VAL A 1 95 ? 19.496 0.957 -19.416 1.00 91.88 95 VAL A N 1
ATOM 779 C CA . VAL A 1 95 ? 18.487 0.275 -20.246 1.00 91.88 95 VAL A CA 1
ATOM 780 C C . VAL A 1 95 ? 17.508 -0.534 -19.390 1.00 91.88 95 VAL A C 1
ATOM 782 O O . VAL A 1 95 ? 16.301 -0.475 -19.615 1.00 91.88 95 VAL A O 1
ATOM 785 N N . GLN A 1 96 ? 17.996 -1.258 -18.376 1.00 87.06 96 GLN A N 1
ATOM 786 C CA . GLN A 1 96 ? 17.119 -1.984 -17.449 1.00 87.06 96 GLN A CA 1
ATOM 787 C C . GLN A 1 96 ? 16.195 -1.020 -16.701 1.00 87.06 96 GLN A C 1
ATOM 789 O O . GLN A 1 96 ? 14.986 -1.231 -16.683 1.00 87.06 96 GLN A O 1
ATOM 794 N N . LYS A 1 97 ? 16.737 0.076 -16.164 1.00 85.38 97 LYS A N 1
ATOM 795 C CA . LYS A 1 97 ? 15.957 1.097 -15.453 1.00 85.38 97 LYS A CA 1
ATOM 796 C C . LYS A 1 97 ? 14.867 1.707 -16.331 1.00 85.38 97 LYS A C 1
ATOM 798 O O . LYS A 1 97 ? 13.737 1.863 -15.877 1.00 85.38 97 LYS A O 1
ATOM 803 N N . GLU A 1 98 ? 15.181 2.039 -17.580 1.00 87.62 98 GLU A N 1
ATOM 804 C CA . GLU A 1 98 ? 14.206 2.582 -18.533 1.00 87.62 98 GLU A CA 1
ATOM 805 C C . GLU A 1 98 ? 13.104 1.572 -18.871 1.00 87.62 98 GLU A C 1
ATOM 807 O O . GLU A 1 98 ? 11.924 1.928 -18.866 1.00 87.62 98 GLU A O 1
ATOM 812 N N . ASN A 1 99 ? 13.463 0.308 -19.101 1.00 86.06 99 ASN A N 1
ATOM 813 C CA . ASN A 1 99 ? 12.494 -0.746 -19.394 1.00 86.06 99 ASN A CA 1
ATOM 814 C C . ASN A 1 99 ? 11.563 -1.025 -18.210 1.00 86.06 99 ASN A C 1
ATOM 816 O O . ASN A 1 99 ? 10.356 -1.162 -18.407 1.00 86.06 99 ASN A O 1
ATOM 820 N N . GLU A 1 100 ? 12.087 -1.067 -16.982 1.00 84.94 100 GLU A N 1
ATOM 821 C CA . GLU A 1 100 ? 11.241 -1.267 -15.803 1.00 84.94 100 GLU A CA 1
ATOM 822 C C . GLU A 1 100 ? 10.345 -0.050 -15.540 1.00 84.94 100 GLU A C 1
ATOM 824 O O . GLU A 1 100 ? 9.166 -0.219 -15.244 1.00 84.94 100 GLU A O 1
ATOM 829 N N . ARG A 1 101 ? 10.832 1.184 -15.746 1.00 81.81 101 ARG A N 1
ATOM 830 C CA . ARG A 1 101 ? 9.983 2.390 -15.665 1.00 81.81 101 ARG A CA 1
ATOM 831 C C . ARG A 1 101 ? 8.830 2.360 -16.668 1.00 81.81 101 ARG A C 1
ATOM 833 O O . ARG A 1 101 ? 7.721 2.745 -16.307 1.00 81.81 101 ARG A O 1
ATOM 840 N N . LYS A 1 102 ? 9.077 1.916 -17.906 1.00 84.62 102 LYS A N 1
ATOM 841 C CA . LYS A 1 102 ? 8.026 1.772 -18.928 1.00 84.62 102 LYS A CA 1
ATOM 842 C C . LYS A 1 102 ? 6.961 0.773 -18.488 1.00 84.62 102 LYS A C 1
ATOM 844 O O . LYS A 1 102 ? 5.791 1.128 -18.479 1.00 84.62 102 LYS A O 1
ATOM 849 N N . LYS A 1 103 ? 7.370 -0.419 -18.041 1.00 81.19 103 LYS A N 1
ATOM 850 C CA . LYS A 1 103 ? 6.437 -1.429 -17.518 1.00 81.19 103 LYS A CA 1
ATOM 851 C C . LYS A 1 103 ? 5.615 -0.884 -16.353 1.00 81.19 103 LYS A C 1
ATOM 853 O O . LYS A 1 103 ? 4.400 -1.004 -16.366 1.00 81.19 103 LYS A O 1
ATOM 858 N N . LEU A 1 104 ? 6.262 -0.233 -15.385 1.00 78.38 104 LEU A N 1
ATOM 859 C CA . LEU A 1 104 ? 5.587 0.341 -14.221 1.00 78.38 104 LEU A CA 1
ATOM 860 C C . LEU A 1 104 ? 4.549 1.409 -14.577 1.00 78.38 104 LEU A C 1
ATOM 862 O O . LEU A 1 104 ? 3.540 1.526 -13.888 1.00 78.38 104 LEU A O 1
ATOM 866 N N . LYS A 1 105 ? 4.783 2.185 -15.640 1.00 79.38 105 LYS A N 1
ATOM 867 C CA . LYS A 1 105 ? 3.856 3.234 -16.083 1.00 79.38 105 LYS A CA 1
ATOM 868 C C . LYS A 1 105 ? 2.507 2.668 -16.540 1.00 79.38 105 LYS A C 1
ATOM 870 O O . LYS A 1 105 ? 1.493 3.340 -16.401 1.00 79.38 105 LYS A O 1
ATOM 875 N N . GLU A 1 106 ? 2.502 1.453 -17.076 1.00 81.56 106 GLU A N 1
ATOM 876 C CA . GLU A 1 106 ? 1.302 0.778 -17.590 1.00 81.56 106 GLU A CA 1
ATOM 877 C C . GLU A 1 106 ? 0.622 -0.100 -16.531 1.00 81.56 106 GLU A C 1
ATOM 879 O O . GLU A 1 106 ? -0.410 -0.717 -16.785 1.00 81.56 106 GLU A O 1
ATOM 884 N N . MET A 1 107 ? 1.193 -0.180 -15.328 1.00 83.50 107 MET A N 1
ATOM 885 C CA . MET A 1 107 ? 0.663 -1.016 -14.262 1.00 83.50 107 MET A CA 1
ATOM 886 C C . MET A 1 107 ? -0.420 -0.302 -13.455 1.00 83.50 107 MET A C 1
ATOM 888 O O . MET A 1 107 ? -0.446 0.925 -13.326 1.00 83.50 107 MET A O 1
ATOM 892 N N . GLY A 1 108 ? -1.295 -1.136 -12.887 1.00 90.06 108 GLY A N 1
ATOM 893 C CA . GLY A 1 108 ? -2.250 -0.787 -11.842 1.00 90.06 108 GLY A CA 1
ATOM 894 C C . GLY A 1 108 ? -1.595 -0.269 -10.556 1.00 90.06 108 GLY A C 1
ATOM 895 O O . GLY A 1 108 ? -0.421 0.088 -10.551 1.00 90.06 108 GLY A O 1
ATOM 896 N N . LEU A 1 109 ? -2.295 -0.305 -9.421 1.00 90.88 109 LEU A N 1
ATOM 897 C CA . LEU A 1 109 ? -1.645 0.008 -8.143 1.00 90.88 109 LEU A CA 1
ATOM 898 C C . LEU A 1 109 ? -0.638 -1.081 -7.761 1.00 90.88 109 LEU A C 1
ATOM 900 O O . LEU A 1 109 ? -0.953 -2.275 -7.776 1.00 90.88 109 LEU A O 1
ATOM 904 N N . TYR A 1 110 ? 0.557 -0.670 -7.348 1.00 87.38 110 TYR A N 1
ATOM 905 C CA . TYR A 1 110 ? 1.603 -1.574 -6.892 1.00 87.38 110 TYR A CA 1
ATOM 906 C C . TYR A 1 110 ? 2.422 -1.021 -5.730 1.00 87.38 110 TYR A C 1
ATOM 908 O O . TYR A 1 110 ? 2.554 0.189 -5.560 1.00 87.38 110 TYR A O 1
ATOM 916 N N . CYS A 1 111 ? 3.022 -1.915 -4.946 1.00 82.88 111 CYS A N 1
ATOM 917 C CA . CYS A 1 111 ? 4.075 -1.564 -4.002 1.00 82.88 111 CYS A CA 1
ATOM 918 C C . CYS A 1 111 ? 5.156 -2.648 -3.949 1.00 82.88 111 CYS A C 1
ATOM 920 O O . CYS A 1 111 ? 4.910 -3.821 -4.244 1.00 82.88 111 CYS A O 1
ATOM 922 N N . ASN A 1 112 ? 6.369 -2.242 -3.575 1.00 73.44 112 ASN A N 1
ATOM 923 C CA . ASN A 1 112 ? 7.417 -3.181 -3.200 1.00 73.44 112 ASN A CA 1
ATOM 924 C C . ASN A 1 112 ? 7.412 -3.327 -1.679 1.00 73.44 112 ASN A C 1
ATOM 926 O O . ASN A 1 112 ? 7.701 -2.357 -0.980 1.00 73.44 112 ASN A O 1
ATOM 930 N N . LEU A 1 113 ? 7.070 -4.517 -1.190 1.00 63.59 113 LEU A N 1
ATOM 931 C CA . LEU A 1 113 ? 7.046 -4.793 0.247 1.00 63.59 113 LEU A CA 1
ATOM 932 C C . LEU A 1 113 ? 8.352 -5.404 0.749 1.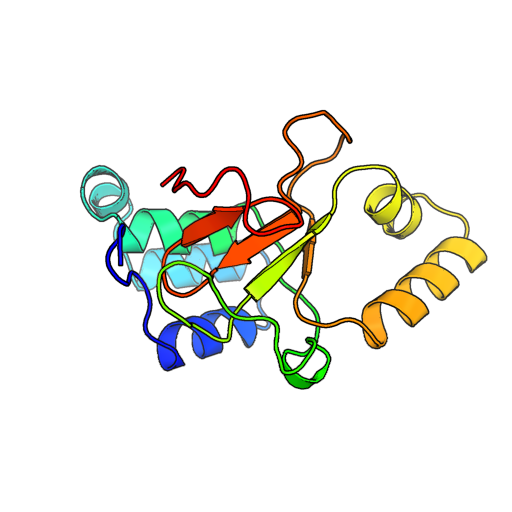00 63.59 113 LEU A C 1
ATOM 934 O O . LEU A 1 113 ? 8.645 -5.278 1.938 1.00 63.59 113 LEU A O 1
ATOM 938 N N . TRP A 1 114 ? 9.124 -6.074 -0.118 1.00 62.88 114 TRP A N 1
ATOM 939 C CA . TRP A 1 114 ? 10.220 -6.931 0.331 1.00 62.88 114 TRP A CA 1
ATOM 940 C C . TRP A 1 114 ? 11.425 -6.949 -0.621 1.00 62.88 114 TRP A C 1
ATOM 942 O O . TRP A 1 114 ? 11.267 -7.074 -1.837 1.00 62.88 114 TRP A O 1
ATOM 952 N N . PRO A 1 115 ? 12.657 -6.917 -0.081 1.00 50.56 115 PRO A N 1
ATOM 953 C CA . PRO A 1 115 ? 13.874 -7.015 -0.882 1.00 50.56 115 PRO A CA 1
ATOM 954 C C . PRO A 1 115 ? 14.154 -8.427 -1.429 1.00 50.56 115 PRO A C 1
ATOM 956 O O . PRO A 1 115 ? 15.034 -8.561 -2.270 1.00 50.56 115 PRO A O 1
ATOM 959 N N . ILE A 1 116 ? 13.441 -9.472 -0.984 1.00 49.59 116 ILE A N 1
ATOM 960 C CA . ILE A 1 116 ? 13.724 -10.878 -1.333 1.00 49.59 116 ILE A CA 1
ATOM 961 C C . ILE A 1 116 ? 12.417 -11.608 -1.677 1.00 49.59 116 ILE A C 1
ATOM 963 O O . ILE A 1 116 ? 11.402 -11.406 -1.012 1.00 49.59 116 ILE A O 1
ATOM 967 N N . LEU A 1 117 ? 12.449 -12.443 -2.721 1.00 51.41 117 LEU A N 1
ATOM 968 C CA . LEU A 1 117 ? 11.355 -13.333 -3.125 1.00 51.41 117 LEU A CA 1
ATOM 969 C C . LEU A 1 117 ? 11.327 -14.579 -2.211 1.00 51.41 117 LEU A C 1
ATOM 971 O O . LEU A 1 117 ? 12.379 -15.150 -1.937 1.00 51.41 117 LEU A O 1
ATOM 975 N N . GLY A 1 118 ? 10.155 -15.025 -1.754 1.00 54.91 118 GLY A N 1
ATOM 976 C CA . GLY A 1 118 ? 10.008 -16.254 -0.960 1.00 54.91 118 GLY A CA 1
ATOM 977 C C . GLY A 1 118 ? 8.549 -16.696 -0.835 1.00 54.91 118 GLY A C 1
ATOM 978 O O . GLY A 1 118 ? 7.656 -15.945 -1.212 1.00 54.91 118 GLY A O 1
ATOM 979 N N . ASP A 1 119 ? 8.294 -17.878 -0.269 1.00 47.75 119 ASP A N 1
ATOM 980 C CA . ASP A 1 119 ? 6.969 -18.544 -0.237 1.00 47.75 119 ASP A CA 1
ATOM 981 C C . ASP A 1 119 ? 5.850 -17.761 0.484 1.00 47.75 119 ASP A C 1
ATOM 983 O O . ASP A 1 119 ? 4.671 -18.107 0.413 1.00 47.75 119 ASP A O 1
ATOM 987 N N . PHE A 1 120 ? 6.206 -16.664 1.154 1.00 53.16 120 PHE A N 1
ATOM 988 C CA . PHE A 1 120 ? 5.284 -15.732 1.799 1.00 53.16 120 PHE A CA 1
ATOM 989 C C . PHE A 1 120 ? 4.960 -14.494 0.950 1.00 53.16 120 PHE A C 1
ATOM 991 O O . PHE A 1 120 ? 4.311 -13.572 1.457 1.00 53.16 120 PHE A O 1
ATOM 998 N N . THR A 1 121 ? 5.383 -14.436 -0.322 1.00 59.62 121 THR A N 1
ATOM 999 C CA . THR A 1 121 ? 4.998 -13.347 -1.226 1.00 59.62 121 THR A CA 1
ATOM 1000 C C . THR A 1 121 ? 3.512 -13.432 -1.508 1.00 59.62 121 THR A C 1
ATOM 1002 O O . THR A 1 121 ? 3.044 -14.173 -2.367 1.00 59.62 121 THR A O 1
ATOM 1005 N N . ARG A 1 122 ? 2.756 -12.658 -0.742 1.00 72.88 122 ARG A N 1
ATOM 1006 C CA . ARG A 1 122 ? 1.367 -12.354 -1.058 1.00 72.88 122 ARG A CA 1
ATOM 1007 C C . ARG A 1 122 ? 1.376 -11.476 -2.290 1.00 72.88 122 ARG A C 1
ATOM 1009 O O . ARG A 1 122 ? 2.261 -10.631 -2.413 1.00 72.88 122 ARG A O 1
ATOM 1016 N N . ASP A 1 123 ? 0.418 -11.693 -3.174 1.00 82.94 123 ASP A N 1
ATOM 1017 C CA . ASP A 1 123 ? 0.343 -11.009 -4.464 1.00 82.94 123 ASP A CA 1
ATOM 1018 C C . ASP A 1 123 ? -0.463 -9.708 -4.373 1.00 82.94 123 ASP A C 1
ATOM 1020 O O . ASP A 1 123 ? -0.281 -8.804 -5.192 1.00 82.94 123 ASP A O 1
ATOM 1024 N N . TYR A 1 124 ? -1.357 -9.609 -3.382 1.00 89.56 124 TYR A N 1
ATOM 1025 C CA . TYR A 1 124 ? -2.299 -8.504 -3.264 1.00 89.56 124 TYR A CA 1
ATOM 1026 C C . TYR A 1 124 ? -2.469 -8.005 -1.827 1.00 89.56 124 TYR A C 1
ATOM 1028 O O . TYR A 1 124 ? -2.464 -8.784 -0.872 1.00 89.56 124 TYR A O 1
ATOM 1036 N N . LEU A 1 125 ? -2.704 -6.698 -1.695 1.00 91.44 125 LEU A N 1
ATOM 1037 C CA . LEU A 1 125 ? -3.101 -5.993 -0.475 1.00 91.44 125 LEU A CA 1
ATOM 1038 C C . LEU A 1 125 ? -4.322 -5.111 -0.770 1.00 91.44 125 LEU A C 1
ATOM 1040 O O . LEU A 1 125 ? -4.310 -4.316 -1.706 1.00 91.44 125 LEU A O 1
ATOM 1044 N N . CYS A 1 126 ? -5.367 -5.193 0.052 1.00 93.81 126 CYS A N 1
ATOM 1045 C CA . CYS A 1 126 ? -6.500 -4.270 -0.019 1.00 93.81 126 CYS A CA 1
ATOM 1046 C C . CYS A 1 126 ? -6.265 -3.062 0.891 1.00 93.81 126 CYS A C 1
ATOM 1048 O O . CYS A 1 126 ? -6.121 -3.220 2.102 1.00 93.81 126 CYS A O 1
ATOM 1050 N N . LEU A 1 127 ? -6.325 -1.851 0.335 1.00 94.25 127 LEU A N 1
ATOM 1051 C CA . LEU A 1 127 ? -6.149 -0.615 1.104 1.00 94.25 127 LEU A CA 1
ATOM 1052 C C . LEU A 1 127 ? -7.367 -0.244 1.953 1.00 94.25 127 LEU A C 1
ATOM 1054 O O . LEU A 1 127 ? -7.230 0.513 2.900 1.00 94.25 127 LEU A O 1
ATOM 1058 N N . ASN A 1 128 ? -8.553 -0.791 1.683 1.00 95.75 128 ASN A N 1
ATOM 1059 C CA . ASN A 1 128 ? -9.728 -0.505 2.511 1.00 95.75 128 ASN A CA 1
ATOM 1060 C C . ASN A 1 128 ? -9.756 -1.328 3.800 1.00 95.75 128 ASN A C 1
ATOM 1062 O O . ASN A 1 128 ? -10.158 -0.831 4.846 1.00 95.75 128 ASN A O 1
ATOM 1066 N N . CYS A 1 129 ? -9.381 -2.606 3.749 1.00 94.44 129 CYS A N 1
ATOM 1067 C CA . CYS A 1 129 ? -9.533 -3.516 4.891 1.00 94.44 129 CYS A CA 1
ATOM 1068 C C . CYS A 1 129 ? -8.247 -4.254 5.266 1.00 94.44 129 CYS A C 1
ATOM 1070 O O . CYS A 1 129 ? -8.282 -5.125 6.133 1.00 94.44 129 CYS A O 1
ATOM 1072 N N . GLY A 1 130 ? -7.119 -3.940 4.636 1.00 91.44 130 GLY A N 1
ATOM 1073 C CA . GLY A 1 130 ? -5.819 -4.421 5.084 1.00 91.44 130 GLY A CA 1
ATOM 1074 C C . GLY A 1 130 ? -5.595 -5.924 4.956 1.00 91.44 130 GLY A C 1
ATOM 1075 O O . GLY A 1 130 ? -4.631 -6.447 5.512 1.00 91.44 130 GLY A O 1
ATOM 1076 N N . ILE A 1 131 ? -6.493 -6.633 4.266 1.00 91.25 131 ILE A N 1
ATOM 1077 C CA . ILE A 1 131 ? -6.278 -8.044 3.978 1.00 91.25 131 ILE A CA 1
ATOM 1078 C C . ILE A 1 131 ? -5.250 -8.185 2.869 1.00 91.25 131 ILE A C 1
ATOM 1080 O O . ILE A 1 131 ? -5.189 -7.367 1.946 1.00 91.25 131 ILE A O 1
ATOM 1084 N N . LYS A 1 132 ? -4.492 -9.265 2.946 1.00 89.31 132 LYS A N 1
ATOM 1085 C CA . LYS A 1 132 ? -3.601 -9.713 1.895 1.00 89.31 132 LYS A CA 1
ATOM 1086 C C . LYS A 1 132 ? -3.989 -11.125 1.475 1.00 89.31 132 LYS A C 1
ATOM 1088 O O . LYS A 1 132 ? -4.547 -11.873 2.282 1.00 89.31 132 LYS A O 1
ATOM 1093 N N . TRP A 1 133 ? -3.725 -11.452 0.218 1.00 88.19 133 TRP A N 1
ATOM 1094 C CA . TRP A 1 133 ? -4.030 -12.761 -0.353 1.00 88.19 133 TRP A CA 1
ATOM 1095 C C . TRP A 1 133 ? -3.115 -13.079 -1.532 1.00 88.19 133 TRP A C 1
ATOM 1097 O O . TRP A 1 133 ? -2.418 -12.209 -2.066 1.00 88.19 133 TRP A O 1
ATOM 1107 N N . ASN A 1 134 ? -3.115 -14.349 -1.905 1.00 83.38 134 ASN A N 1
ATOM 1108 C CA . ASN A 1 134 ? -2.331 -14.899 -3.000 1.00 83.38 134 ASN A CA 1
ATOM 1109 C C . ASN A 1 134 ? -3.206 -14.938 -4.258 1.00 83.38 134 ASN A C 1
ATOM 1111 O O . ASN A 1 134 ? -4.427 -14.776 -4.181 1.00 83.38 134 ASN A O 1
ATOM 1115 N N . LYS A 1 135 ? -2.621 -15.236 -5.419 1.00 74.12 135 LYS A N 1
ATOM 1116 C CA . LYS A 1 135 ? -3.382 -15.700 -6.593 1.00 74.12 135 LYS A CA 1
ATOM 1117 C C . LYS A 1 135 ? -4.463 -16.728 -6.193 1.00 74.12 135 LYS A C 1
ATOM 1119 O O . LYS A 1 135 ? -4.325 -17.444 -5.205 1.00 74.12 135 LYS A O 1
ATOM 1124 N N . GLU A 1 136 ? -5.564 -16.743 -6.947 1.00 71.44 136 GLU A N 1
ATOM 1125 C CA . GLU A 1 136 ? -6.740 -17.613 -6.724 1.00 71.44 136 GLU A CA 1
ATOM 1126 C C . GLU A 1 136 ? -7.557 -17.327 -5.447 1.00 71.44 136 GLU A C 1
ATOM 1128 O O . GLU A 1 136 ? -8.335 -18.168 -5.007 1.00 71.44 136 GLU A O 1
ATOM 1133 N N . ASN A 1 137 ? -7.435 -16.133 -4.848 1.00 75.69 137 ASN A N 1
ATOM 1134 C CA . ASN A 1 137 ? -8.128 -15.783 -3.593 1.00 75.69 137 ASN A CA 1
ATOM 1135 C C . ASN A 1 137 ? -7.803 -16.743 -2.429 1.00 75.69 137 ASN A C 1
ATOM 1137 O O . ASN A 1 137 ? -8.579 -16.867 -1.479 1.00 75.69 137 ASN A O 1
ATOM 1141 N N . ALA A 1 138 ? -6.647 -17.406 -2.482 1.00 75.62 138 ALA A N 1
ATOM 1142 C CA . ALA A 1 138 ? -6.166 -18.287 -1.430 1.00 75.62 138 ALA A CA 1
ATOM 1143 C C . ALA A 1 138 ? -5.461 -17.499 -0.314 1.00 75.62 138 ALA A C 1
ATOM 1145 O O . ALA A 1 138 ? -4.996 -16.375 -0.523 1.00 75.62 138 ALA A O 1
ATOM 1146 N N . ASN A 1 139 ? -5.365 -18.117 0.871 1.00 80.69 139 ASN A N 1
ATOM 1147 C CA . ASN A 1 139 ? -4.670 -17.578 2.044 1.00 80.69 139 ASN A CA 1
ATOM 1148 C C . ASN A 1 139 ? -5.061 -16.119 2.334 1.00 80.69 139 ASN A C 1
ATOM 1150 O O . ASN A 1 139 ? -4.230 -15.224 2.239 1.00 80.69 139 ASN A O 1
ATOM 1154 N N . ILE A 1 140 ? -6.338 -15.866 2.649 1.00 84.62 140 ILE A N 1
ATOM 1155 C CA . ILE A 1 140 ? -6.855 -14.524 2.970 1.00 84.62 140 ILE A CA 1
ATOM 1156 C C . ILE A 1 140 ? -6.702 -14.228 4.467 1.00 84.62 140 ILE A C 1
ATOM 1158 O O . ILE A 1 140 ? -7.300 -14.902 5.313 1.00 84.62 140 ILE A O 1
ATOM 1162 N N . TYR A 1 141 ? -5.970 -13.164 4.797 1.00 82.50 141 TYR A N 1
ATOM 1163 C CA . TYR A 1 141 ? -5.634 -12.803 6.177 1.00 82.50 141 TYR A CA 1
ATOM 1164 C C . TYR A 1 141 ? -5.219 -11.343 6.329 1.00 82.50 141 TYR A C 1
ATOM 1166 O O . TYR A 1 141 ? -4.873 -10.672 5.358 1.00 82.50 141 TYR A O 1
ATOM 1174 N N . ARG A 1 142 ? -5.266 -10.852 7.569 1.00 84.31 142 ARG A N 1
ATOM 1175 C CA . ARG A 1 142 ? -4.871 -9.501 7.971 1.00 84.31 142 ARG A CA 1
ATOM 1176 C C . ARG A 1 142 ? -3.673 -9.596 8.922 1.00 84.31 142 ARG A C 1
ATOM 1178 O O . ARG A 1 142 ? -3.775 -10.293 9.922 1.00 84.31 142 ARG A O 1
ATOM 1185 N N . ASP A 1 143 ? -2.584 -8.892 8.608 1.00 71.31 143 ASP A N 1
ATOM 1186 C CA . ASP A 1 143 ? -1.352 -8.845 9.434 1.00 71.31 143 ASP A CA 1
ATOM 1187 C C . ASP A 1 143 ? -1.336 -7.731 10.490 1.00 71.31 143 ASP A C 1
ATOM 1189 O O . ASP A 1 143 ? -0.365 -7.597 11.230 1.00 71.31 143 ASP A O 1
ATOM 1193 N N . ILE A 1 144 ? -2.355 -6.875 10.472 1.00 71.44 144 ILE A N 1
ATOM 1194 C CA . ILE A 1 144 ? -2.413 -5.580 11.159 1.00 71.44 144 ILE A CA 1
ATOM 1195 C C . ILE A 1 144 ? -3.257 -5.652 12.422 1.00 71.44 144 ILE A C 1
ATOM 1197 O O . ILE A 1 144 ? -4.346 -6.271 12.334 1.00 71.44 144 ILE A O 1
#

Sequence (144 aa):
MKYGVILKDNEVEEILNMDLSFAERIKWFQNKYKIEELKDNLKAKFIFSLVQGSRISGDIQNNPENLKCPNCNGKYVVRTYAGDYYYRLIEGSKVQKENERKKLKEMGLYCNLWPILGDFTRDYLCLNCGIKWNKENANIYRDI

Secondary structure (DSSP, 8-state):
--S---S-HHHHHHHHT----HHHHHHHHHHHS-GGGGTT-HHHHHHHHHHHH--EES-GGGS-TT---TTT--S-EEEEEETHHHHHHHTS-HHHHHHHHHHHHT--SEEEEESS--TT--SEEETTT-EEE-GGG-S-EE--

Radius of gyration: 15.52 Å; chains: 1; bounding box: 39×34×42 Å

pLDDT: mean 83.92, std 11.09, range [47.75, 96.0]